Protein AF-A0A3M9X6W5-F1 (afdb_monomer_lite)

Radius of gyration: 20.31 Å; chains: 1; bounding box: 45×46×54 Å

Structure (mmCIF, N/CA/C/O backbone):
data_AF-A0A3M9X6W5-F1
#
_entry.id   AF-A0A3M9X6W5-F1
#
loop_
_atom_site.group_PDB
_atom_site.id
_atom_site.type_symbol
_atom_site.label_atom_id
_atom_site.label_alt_id
_atom_site.label_comp_id
_atom_site.label_asym_id
_atom_site.label_entity_id
_atom_site.label_seq_id
_atom_site.pdbx_PDB_ins_code
_atom_site.Cartn_x
_atom_site.Cartn_y
_atom_site.Cartn_z
_atom_site.occupancy
_atom_site.B_iso_or_equiv
_atom_site.auth_seq_id
_atom_site.auth_comp_id
_atom_site.auth_asym_id
_atom_site.auth_atom_id
_atom_site.pdbx_PDB_model_num
ATOM 1 N N . MET A 1 1 ? 17.129 9.236 -24.448 1.00 57.19 1 MET A N 1
ATOM 2 C CA . MET A 1 1 ? 17.240 9.002 -22.988 1.00 57.19 1 MET A CA 1
ATOM 3 C C . MET A 1 1 ? 15.992 9.425 -22.196 1.00 57.19 1 MET A C 1
ATOM 5 O O . MET A 1 1 ? 15.725 8.800 -21.185 1.00 57.19 1 MET A O 1
ATOM 9 N N . ALA A 1 2 ? 15.167 10.377 -22.664 1.00 63.03 2 ALA A N 1
ATOM 10 C CA . ALA A 1 2 ? 13.964 10.838 -21.942 1.00 63.03 2 ALA A CA 1
ATOM 11 C C . ALA A 1 2 ? 12.912 9.751 -21.604 1.00 63.03 2 ALA A C 1
ATOM 13 O O . ALA A 1 2 ? 12.260 9.824 -20.569 1.00 63.03 2 ALA A O 1
ATOM 14 N N . ASN A 1 3 ? 12.746 8.719 -22.443 1.00 66.25 3 ASN A N 1
ATOM 15 C CA . ASN A 1 3 ? 11.755 7.659 -22.196 1.00 66.25 3 ASN A CA 1
ATOM 16 C C . ASN A 1 3 ? 12.120 6.770 -20.991 1.00 66.25 3 ASN A C 1
ATOM 18 O O . ASN A 1 3 ? 11.239 6.261 -20.310 1.00 66.25 3 ASN A O 1
ATOM 22 N N . GLN A 1 4 ? 13.416 6.611 -20.707 1.00 66.81 4 GLN A N 1
ATOM 23 C CA . GLN A 1 4 ? 13.892 5.787 -19.597 1.00 66.81 4 GLN A CA 1
ATOM 24 C C . GLN A 1 4 ? 13.720 6.503 -18.252 1.00 66.81 4 GLN A C 1
ATOM 26 O O . GLN A 1 4 ? 13.306 5.877 -17.285 1.00 66.81 4 GLN A O 1
ATOM 31 N N . SER A 1 5 ? 13.950 7.820 -18.209 1.00 68.56 5 SER A N 1
ATOM 32 C CA . SER A 1 5 ? 13.696 8.641 -17.019 1.00 68.56 5 SER A CA 1
ATOM 33 C C . SER A 1 5 ? 12.205 8.746 -16.685 1.00 68.56 5 SER A C 1
ATOM 35 O O . SER A 1 5 ? 11.850 8.681 -15.515 1.00 68.56 5 SER A O 1
ATOM 37 N N . LEU A 1 6 ? 11.330 8.841 -17.698 1.00 70.94 6 LEU A N 1
ATOM 38 C CA . LEU A 1 6 ? 9.872 8.797 -17.506 1.00 70.94 6 LEU A CA 1
ATOM 39 C C . LEU A 1 6 ? 9.445 7.472 -16.858 1.00 70.94 6 LEU A C 1
ATOM 41 O O . LEU A 1 6 ? 8.793 7.484 -15.819 1.00 70.94 6 LEU A O 1
ATOM 45 N N . ARG A 1 7 ? 9.908 6.337 -17.395 1.00 85.81 7 ARG A N 1
ATOM 46 C CA . ARG A 1 7 ? 9.617 5.019 -16.809 1.00 85.81 7 ARG A CA 1
ATOM 47 C C . ARG A 1 7 ? 10.166 4.857 -15.397 1.00 85.81 7 ARG A C 1
ATOM 49 O O . ARG A 1 7 ? 9.505 4.257 -14.560 1.00 85.81 7 ARG A O 1
ATOM 56 N N . GLN A 1 8 ? 11.352 5.398 -15.119 1.00 88.12 8 GLN A N 1
ATOM 57 C CA . GLN A 1 8 ? 11.903 5.368 -13.767 1.00 88.12 8 GLN A CA 1
ATOM 58 C C . GLN A 1 8 ? 11.019 6.159 -12.796 1.00 88.12 8 GLN A C 1
ATOM 60 O O . GLN A 1 8 ? 10.664 5.640 -11.747 1.00 88.12 8 GLN A O 1
ATOM 65 N N . SER A 1 9 ? 10.570 7.357 -13.183 1.00 91.19 9 SER A N 1
ATOM 66 C CA . SER A 1 9 ? 9.678 8.161 -12.339 1.00 91.19 9 SER A CA 1
ATOM 67 C C . SER A 1 9 ? 8.320 7.495 -12.075 1.00 91.19 9 SER A C 1
ATOM 69 O O . SER A 1 9 ? 7.759 7.646 -10.991 1.00 91.19 9 SER A O 1
ATOM 71 N N . GLU A 1 10 ? 7.803 6.718 -13.033 1.00 90.69 10 GLU A N 1
ATOM 72 C CA . GLU A 1 10 ? 6.587 5.914 -12.854 1.00 90.69 10 GLU A CA 1
ATOM 73 C C . GLU A 1 10 ? 6.809 4.784 -11.840 1.00 90.69 10 GLU A C 1
ATOM 75 O O . GLU A 1 10 ? 5.969 4.569 -10.966 1.00 90.69 10 GLU A O 1
ATOM 80 N N . ILE A 1 11 ? 7.954 4.095 -11.917 1.00 92.50 11 ILE A N 1
ATOM 81 C CA . ILE A 1 11 ? 8.341 3.051 -10.958 1.00 92.50 11 ILE A CA 1
ATOM 82 C C . ILE A 1 11 ? 8.484 3.643 -9.555 1.00 92.50 11 ILE A C 1
ATOM 84 O O . ILE A 1 11 ? 7.919 3.098 -8.608 1.00 92.50 11 ILE A O 1
ATOM 88 N N . ASP A 1 12 ? 9.178 4.772 -9.422 1.00 94.94 12 ASP A N 1
ATOM 89 C CA . ASP A 1 12 ? 9.392 5.436 -8.134 1.00 94.94 12 ASP A CA 1
ATOM 90 C C . ASP A 1 12 ? 8.052 5.885 -7.523 1.00 94.94 12 ASP A C 1
ATOM 92 O O . ASP A 1 12 ? 7.795 5.688 -6.333 1.00 94.94 12 ASP A O 1
ATOM 96 N N . SER A 1 13 ? 7.146 6.410 -8.356 1.00 94.00 13 SER A N 1
ATOM 97 C CA . SER A 1 13 ? 5.792 6.791 -7.934 1.00 94.00 13 SER A CA 1
ATOM 98 C C . SER A 1 13 ? 4.987 5.585 -7.448 1.00 94.00 13 SER A C 1
ATOM 100 O O . SER A 1 13 ? 4.329 5.655 -6.410 1.00 94.00 13 SER A O 1
ATOM 102 N N . LEU A 1 14 ? 5.052 4.456 -8.158 1.00 94.00 14 LEU A N 1
ATOM 103 C CA . LEU A 1 14 ? 4.366 3.225 -7.759 1.00 94.00 14 LEU A CA 1
ATOM 104 C C . LEU A 1 14 ? 4.939 2.630 -6.467 1.00 94.00 14 LEU A C 1
ATOM 106 O O . LEU A 1 14 ? 4.173 2.166 -5.622 1.00 94.00 14 LEU A O 1
ATOM 110 N N . GLN A 1 15 ? 6.259 2.677 -6.275 1.00 94.94 15 GLN A N 1
ATOM 111 C CA . GLN A 1 15 ? 6.901 2.258 -5.023 1.00 94.94 15 GLN A CA 1
ATOM 112 C C . GLN A 1 15 ? 6.450 3.121 -3.844 1.00 94.94 15 GLN A C 1
ATOM 114 O O . GLN A 1 15 ? 6.138 2.595 -2.770 1.00 94.94 15 GLN A O 1
ATOM 119 N N . TYR A 1 16 ? 6.362 4.437 -4.051 1.00 96.12 16 TYR A N 1
ATOM 120 C CA . TYR A 1 16 ? 5.836 5.355 -3.049 1.00 96.12 16 TYR A CA 1
ATOM 121 C C . TYR A 1 16 ? 4.376 5.031 -2.697 1.00 96.12 16 TYR A C 1
ATOM 123 O O . TYR A 1 16 ? 4.051 4.877 -1.519 1.00 96.12 16 TYR A O 1
ATOM 131 N N . ILE A 1 17 ? 3.513 4.837 -3.701 1.00 94.44 17 ILE A N 1
ATOM 132 C CA . ILE A 1 17 ? 2.097 4.477 -3.504 1.00 94.44 17 ILE A CA 1
ATOM 133 C C . ILE A 1 17 ? 1.957 3.157 -2.741 1.00 94.44 17 ILE A C 1
ATOM 135 O O . ILE A 1 17 ? 1.155 3.078 -1.808 1.00 94.44 17 ILE A O 1
ATOM 139 N N . ALA A 1 18 ? 2.733 2.133 -3.101 1.00 94.00 18 ALA A N 1
ATOM 140 C CA . ALA A 1 18 ? 2.710 0.848 -2.409 1.00 94.00 18 ALA A CA 1
ATOM 141 C C . ALA A 1 18 ? 3.117 1.011 -0.935 1.00 94.00 18 ALA A C 1
ATOM 143 O O . ALA A 1 18 ? 2.425 0.529 -0.039 1.00 94.00 18 ALA A O 1
ATOM 144 N N . THR A 1 19 ? 4.187 1.762 -0.670 1.00 96.62 19 THR A N 1
ATOM 145 C CA . THR A 1 19 ? 4.659 2.018 0.697 1.00 96.62 19 THR A CA 1
ATOM 146 C C . THR A 1 19 ? 3.601 2.747 1.529 1.00 96.62 19 THR A C 1
ATOM 148 O O . THR A 1 19 ? 3.247 2.285 2.610 1.00 96.62 19 THR A O 1
ATOM 151 N N . MET A 1 20 ? 3.030 3.839 1.012 1.00 97.81 20 MET A N 1
ATOM 152 C CA . MET A 1 20 ? 1.999 4.609 1.722 1.00 97.81 20 MET A CA 1
ATOM 153 C C . MET A 1 20 ? 0.719 3.806 1.948 1.00 97.81 20 MET A C 1
ATOM 155 O O . MET A 1 20 ? 0.118 3.890 3.016 1.00 97.81 20 MET A O 1
ATOM 159 N N . SER A 1 21 ? 0.316 2.993 0.972 1.00 96.75 21 SER A N 1
ATOM 160 C CA . SER A 1 21 ? -0.863 2.135 1.112 1.00 96.75 21 SER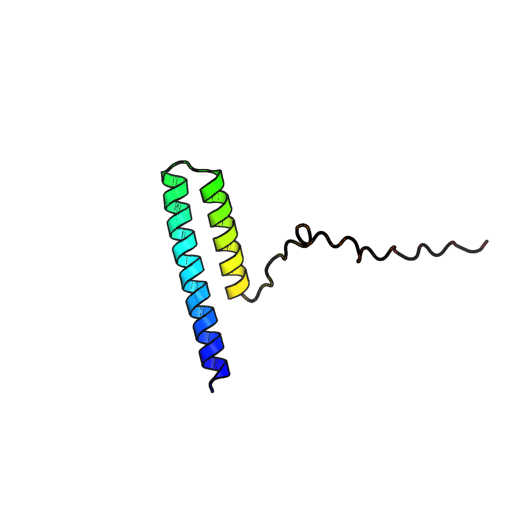 A CA 1
ATOM 161 C C . SER A 1 21 ? -0.665 1.111 2.231 1.00 96.75 21 SER A C 1
ATOM 163 O O . SER A 1 21 ? -1.565 0.926 3.044 1.00 96.75 21 SER A O 1
ATOM 165 N N . ASN A 1 22 ? 0.526 0.511 2.336 1.00 97.06 22 ASN A N 1
ATOM 166 C CA . ASN A 1 22 ? 0.854 -0.430 3.408 1.00 97.06 22 ASN A CA 1
ATOM 167 C C . ASN A 1 22 ? 0.858 0.222 4.805 1.00 97.06 22 ASN A C 1
ATOM 169 O O . ASN A 1 22 ? 0.361 -0.374 5.759 1.00 97.06 22 ASN A O 1
ATOM 173 N N . GLU A 1 23 ? 1.374 1.446 4.940 1.00 98.12 23 GLU A N 1
ATOM 174 C CA . GLU A 1 23 ? 1.286 2.200 6.203 1.00 98.12 23 GLU A CA 1
ATOM 175 C C . GLU A 1 23 ? -0.178 2.450 6.604 1.00 98.12 23 GLU A C 1
ATOM 177 O O . GLU A 1 23 ? -0.576 2.208 7.745 1.00 98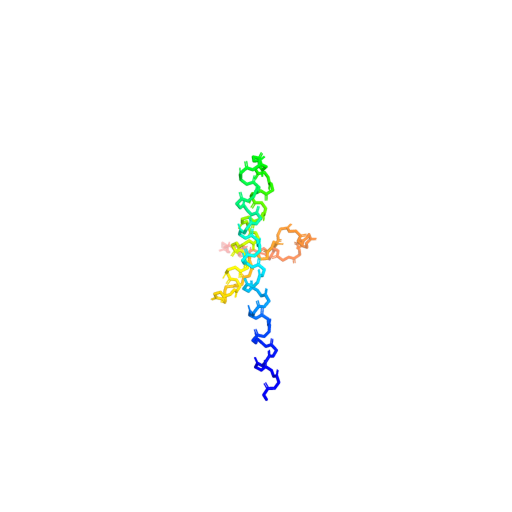.12 23 GLU A O 1
ATOM 182 N N . LEU A 1 24 ? -1.023 2.852 5.649 1.00 98.12 24 LEU A N 1
ATOM 183 C CA . LEU A 1 24 ? -2.446 3.076 5.905 1.00 98.12 24 LEU A CA 1
ATOM 184 C C . LEU A 1 24 ? -3.192 1.780 6.267 1.00 98.12 24 LEU A C 1
ATOM 186 O O . LEU A 1 24 ? -4.095 1.831 7.105 1.00 98.12 24 LEU A O 1
ATOM 190 N N . VAL A 1 25 ? -2.826 0.629 5.682 1.00 98.12 25 VAL A N 1
ATOM 191 C CA . VAL A 1 25 ? -3.371 -0.686 6.080 1.00 98.12 25 VAL A CA 1
ATOM 192 C C . VAL A 1 25 ? -3.106 -0.929 7.560 1.00 98.12 25 VAL A C 1
ATOM 194 O O . VAL A 1 25 ? -4.053 -1.179 8.304 1.00 98.12 25 VAL A O 1
ATOM 197 N N . GLN A 1 26 ? -1.855 -0.778 8.002 1.00 97.94 26 GLN A N 1
ATOM 198 C CA . GLN A 1 26 ? -1.473 -0.997 9.400 1.00 97.94 26 GLN A CA 1
ATOM 199 C C . GLN A 1 26 ? -2.243 -0.066 10.351 1.00 97.94 26 GLN A C 1
ATOM 201 O O . GLN A 1 26 ? -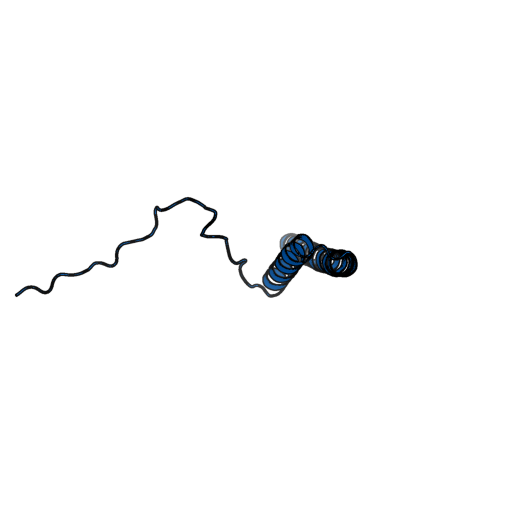2.756 -0.504 11.383 1.00 97.94 26 GLN A O 1
ATOM 206 N N . MET A 1 27 ? -2.400 1.211 9.985 1.00 98.31 27 MET A N 1
ATOM 207 C CA . MET A 1 27 ? -3.188 2.171 10.768 1.00 98.31 27 MET A CA 1
ATOM 208 C C . MET A 1 27 ? -4.676 1.797 10.835 1.00 98.31 27 MET A C 1
ATOM 210 O O . MET A 1 27 ? -5.298 1.894 11.900 1.00 98.31 27 MET A O 1
ATOM 214 N N . ALA A 1 28 ? -5.261 1.373 9.712 1.00 98.06 28 ALA A N 1
ATOM 215 C CA . ALA A 1 28 ? -6.661 0.967 9.633 1.00 98.06 28 ALA A CA 1
ATOM 216 C C . ALA A 1 28 ? -6.932 -0.330 10.412 1.00 98.06 28 ALA A C 1
ATOM 218 O O . ALA A 1 28 ? -7.966 -0.435 11.077 1.00 98.06 28 ALA A O 1
ATOM 219 N N . GLU A 1 29 ? -6.003 -1.288 10.379 1.00 97.38 29 GLU A N 1
ATOM 220 C CA . GLU A 1 29 ? -6.053 -2.516 11.180 1.00 97.38 29 GLU A CA 1
ATOM 221 C C . GLU A 1 29 ? -5.987 -2.205 12.676 1.00 97.38 29 GLU A C 1
ATOM 223 O O . GLU A 1 29 ? -6.857 -2.640 13.436 1.00 97.38 29 GLU A O 1
ATOM 228 N N . ALA A 1 30 ? -5.023 -1.377 13.090 1.00 98.19 30 ALA A N 1
ATOM 229 C CA . ALA A 1 30 ? -4.884 -0.940 14.478 1.00 98.19 30 ALA A CA 1
ATOM 230 C C . ALA A 1 30 ? -6.139 -0.204 14.983 1.00 98.19 30 ALA A C 1
ATOM 232 O O . ALA A 1 30 ? -6.563 -0.393 16.125 1.00 98.19 30 ALA A O 1
ATOM 233 N N . SER A 1 31 ? -6.776 0.582 14.109 1.00 97.81 31 SER A N 1
ATOM 234 C CA . SER A 1 31 ? -8.000 1.340 14.408 1.00 97.81 31 SER A CA 1
ATOM 235 C C . SER A 1 31 ? -9.290 0.524 14.257 1.00 97.81 31 SER A C 1
ATOM 237 O O . SER A 1 31 ? -10.375 1.052 14.492 1.00 97.81 31 SER A O 1
ATOM 239 N N . ARG A 1 32 ? -9.196 -0.763 13.885 1.00 97.25 32 ARG A N 1
ATOM 240 C CA . ARG A 1 32 ? -10.334 -1.676 13.670 1.00 97.25 32 ARG A CA 1
ATOM 241 C C . ARG A 1 32 ? -11.339 -1.169 12.630 1.00 97.25 32 ARG A C 1
ATOM 243 O O . ARG A 1 32 ? -12.551 -1.289 12.816 1.00 97.25 32 ARG A O 1
ATOM 250 N N . PHE A 1 33 ? -10.841 -0.654 11.508 1.00 98.19 33 PHE A N 1
ATOM 251 C CA . PHE A 1 33 ? -11.648 -0.298 10.338 1.00 98.19 33 PHE A CA 1
ATOM 252 C C . PHE A 1 33 ? -11.513 -1.364 9.238 1.00 98.19 33 PHE A C 1
ATOM 254 O O . PHE A 1 33 ? -10.758 -1.168 8.283 1.00 98.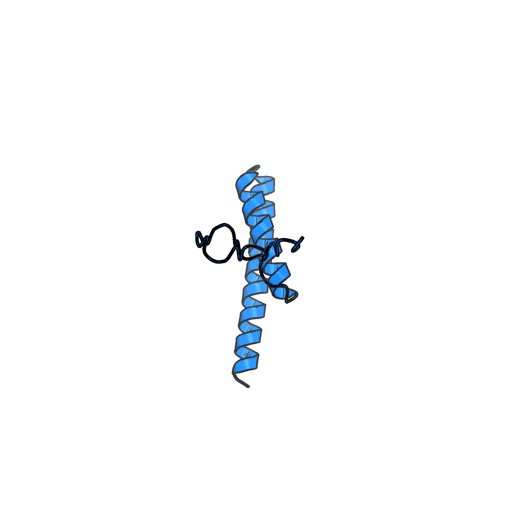19 33 PHE A O 1
ATOM 261 N N . PRO A 1 34 ? -12.244 -2.495 9.327 1.00 94.81 34 PRO A N 1
ATOM 262 C CA . PRO A 1 34 ? -12.011 -3.661 8.471 1.00 94.81 34 PRO A CA 1
ATOM 263 C C . PRO A 1 34 ? -12.229 -3.372 6.984 1.00 94.81 34 PRO A C 1
ATOM 265 O O . PRO A 1 34 ? -11.448 -3.820 6.153 1.00 94.81 34 PRO A O 1
ATOM 268 N N . MET A 1 35 ? -13.249 -2.581 6.634 1.00 97.81 35 MET A N 1
ATOM 269 C CA . MET A 1 35 ? -13.512 -2.238 5.233 1.00 97.81 35 MET A CA 1
ATOM 270 C C . MET A 1 35 ? -12.416 -1.336 4.645 1.00 97.81 35 MET A C 1
ATOM 272 O O . MET A 1 35 ? -12.041 -1.494 3.489 1.00 97.81 35 MET A O 1
ATOM 276 N N . ILE A 1 36 ? -11.875 -0.410 5.444 1.00 97.44 36 ILE A N 1
ATOM 277 C CA . ILE A 1 36 ? -10.807 0.498 5.005 1.00 97.44 36 ILE A CA 1
ATOM 278 C C . ILE A 1 36 ? -9.491 -0.273 4.852 1.00 97.44 36 ILE A C 1
ATOM 280 O O . ILE A 1 36 ? -8.851 -0.162 3.811 1.00 97.44 36 ILE A O 1
ATOM 284 N N . SER A 1 37 ? -9.128 -1.098 5.842 1.00 97.56 37 SER A N 1
ATOM 285 C CA . SER A 1 37 ? -7.960 -1.990 5.768 1.00 97.56 37 SER A CA 1
ATOM 286 C C . SER A 1 37 ? -8.030 -2.894 4.531 1.00 97.56 37 SER A C 1
ATOM 288 O O . SER A 1 37 ? -7.063 -2.967 3.776 1.00 97.56 37 SER A O 1
ATOM 290 N N . TYR A 1 38 ? -9.199 -3.482 4.247 1.00 96.56 38 TYR A N 1
ATOM 291 C CA . TYR A 1 38 ? -9.407 -4.293 3.048 1.00 96.56 38 TYR A CA 1
ATOM 292 C C . TYR A 1 38 ? -9.133 -3.516 1.751 1.00 96.56 38 TYR A C 1
ATOM 294 O O . TYR A 1 38 ? -8.341 -3.965 0.924 1.00 96.56 38 TYR A O 1
ATOM 302 N N . LEU A 1 39 ? -9.751 -2.344 1.568 1.00 97.12 39 LEU A N 1
ATOM 303 C CA . LEU A 1 39 ? -9.591 -1.553 0.341 1.00 97.12 39 LEU A CA 1
ATOM 304 C C . LEU A 1 39 ? -8.143 -1.088 0.135 1.00 97.12 39 LEU A C 1
ATOM 306 O O . LEU A 1 39 ? -7.635 -1.128 -0.985 1.00 97.12 39 LEU A O 1
ATOM 310 N N . LEU A 1 40 ? -7.464 -0.691 1.211 1.00 96.62 40 LEU A N 1
ATOM 311 C CA . LEU A 1 40 ? -6.056 -0.299 1.163 1.00 96.62 40 LEU A CA 1
ATOM 312 C C . LEU A 1 40 ? -5.136 -1.493 0.878 1.00 96.62 40 LEU A C 1
ATOM 314 O O . LEU A 1 40 ? -4.182 -1.357 0.115 1.00 96.62 40 LEU A O 1
ATOM 318 N N . GLY A 1 41 ? -5.445 -2.668 1.433 1.00 96.38 41 GLY A N 1
ATOM 319 C CA . GLY A 1 41 ? -4.712 -3.905 1.166 1.00 96.38 41 GLY A CA 1
ATOM 320 C C . GLY A 1 41 ? -4.832 -4.334 -0.295 1.00 96.38 41 GLY A C 1
ATOM 321 O O . GLY A 1 41 ? -3.837 -4.710 -0.914 1.00 96.38 41 GLY A O 1
ATOM 322 N N . MET A 1 42 ? -6.025 -4.191 -0.879 1.00 95.62 42 MET A N 1
ATOM 323 C CA . MET A 1 42 ? -6.238 -4.414 -2.311 1.00 95.62 42 MET A CA 1
ATOM 324 C C . MET A 1 42 ? -5.449 -3.413 -3.167 1.00 95.62 42 MET A C 1
ATOM 326 O O . MET A 1 42 ? -4.783 -3.824 -4.114 1.00 95.62 42 MET A O 1
ATOM 330 N N . ALA A 1 43 ? -5.443 -2.124 -2.807 1.00 93.62 43 ALA A N 1
ATOM 331 C CA . ALA A 1 43 ? -4.661 -1.106 -3.516 1.00 93.62 43 ALA A CA 1
ATOM 332 C C . ALA A 1 43 ? -3.144 -1.370 -3.444 1.00 93.62 43 ALA A C 1
ATOM 334 O O . ALA A 1 43 ? -2.439 -1.228 -4.446 1.00 93.62 43 ALA A O 1
ATOM 335 N N . TYR A 1 44 ? -2.642 -1.802 -2.282 1.00 95.00 44 TYR A N 1
ATOM 336 C CA . TYR A 1 44 ? -1.252 -2.227 -2.116 1.00 95.00 44 TYR A CA 1
ATOM 337 C C . TYR A 1 44 ? -0.909 -3.412 -3.028 1.00 95.00 44 TYR A C 1
ATOM 339 O O . TYR A 1 44 ? 0.095 -3.364 -3.742 1.00 95.00 44 TYR A O 1
ATOM 347 N N . ALA A 1 45 ? -1.753 -4.449 -3.035 1.00 92.56 45 ALA A N 1
ATOM 348 C CA . ALA A 1 45 ? -1.557 -5.629 -3.872 1.00 92.56 45 ALA A CA 1
ATOM 349 C C . ALA A 1 45 ? -1.521 -5.267 -5.366 1.00 92.56 45 ALA A C 1
ATOM 351 O O . ALA A 1 45 ? -0.606 -5.687 -6.073 1.00 92.56 45 ALA A O 1
ATOM 352 N N . GLU A 1 46 ? -2.441 -4.419 -5.834 1.00 91.62 46 GLU A N 1
ATOM 353 C CA . GLU A 1 46 ? -2.462 -3.962 -7.228 1.00 91.62 46 GLU A CA 1
ATOM 354 C C . GLU A 1 46 ? -1.220 -3.143 -7.603 1.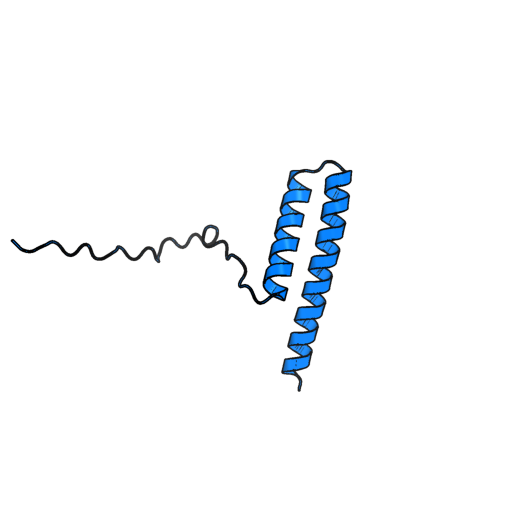00 91.62 46 GLU A C 1
ATOM 356 O O . GLU A 1 46 ? -0.634 -3.368 -8.664 1.00 91.62 46 GLU A O 1
ATOM 361 N N . ALA A 1 47 ? -0.777 -2.222 -6.741 1.00 91.25 47 ALA A N 1
ATOM 362 C CA . ALA A 1 47 ? 0.444 -1.453 -6.983 1.00 91.25 47 ALA A CA 1
ATOM 363 C C . ALA A 1 47 ? 1.676 -2.371 -7.074 1.00 91.25 47 ALA A C 1
ATOM 365 O O . ALA A 1 47 ? 2.530 -2.191 -7.948 1.00 91.25 47 ALA A O 1
ATOM 366 N N . PHE A 1 48 ? 1.747 -3.389 -6.211 1.00 89.44 48 PHE A N 1
ATOM 367 C CA . PHE A 1 48 ? 2.826 -4.374 -6.223 1.00 89.44 48 PHE A CA 1
ATOM 368 C C . PHE A 1 48 ? 2.805 -5.236 -7.492 1.00 89.44 48 PHE A C 1
ATOM 370 O O . PHE A 1 48 ? 3.852 -5.498 -8.092 1.00 89.44 48 PHE A O 1
ATOM 377 N N . ASP A 1 49 ? 1.621 -5.651 -7.932 1.00 89.94 49 ASP A N 1
ATOM 378 C CA . ASP A 1 49 ? 1.443 -6.406 -9.169 1.00 89.94 49 ASP A CA 1
ATOM 379 C C . ASP A 1 49 ? 1.912 -5.597 -10.385 1.00 89.94 49 ASP A C 1
ATOM 381 O O . ASP A 1 49 ? 2.681 -6.114 -11.202 1.00 89.94 49 ASP A O 1
ATOM 385 N N . VAL A 1 50 ? 1.568 -4.306 -10.468 1.00 89.88 50 VAL A N 1
ATOM 386 C CA . VAL A 1 50 ? 2.064 -3.416 -11.535 1.00 89.88 50 VAL A CA 1
ATOM 387 C C . VAL A 1 50 ? 3.586 -3.282 -11.493 1.00 89.88 50 VAL A C 1
ATOM 389 O O . VAL A 1 50 ? 4.232 -3.369 -12.539 1.00 89.88 50 VAL A O 1
ATOM 392 N N . LEU A 1 51 ? 4.179 -3.132 -10.304 1.00 89.56 51 LEU A N 1
ATOM 393 C CA . LEU A 1 51 ? 5.637 -3.083 -10.135 1.00 89.56 51 LEU A CA 1
ATOM 394 C C . LEU A 1 51 ? 6.332 -4.375 -10.592 1.00 89.56 51 LEU A C 1
ATOM 396 O O . LEU A 1 51 ? 7.434 -4.317 -11.136 1.00 89.56 51 LEU A O 1
ATOM 400 N N . ARG A 1 52 ? 5.688 -5.539 -10.426 1.00 88.31 52 ARG A N 1
ATOM 401 C CA . ARG A 1 52 ? 6.164 -6.834 -10.954 1.00 88.31 52 ARG A CA 1
ATOM 402 C C . ARG A 1 52 ? 5.912 -7.011 -12.458 1.00 88.31 52 ARG A C 1
ATOM 404 O O . ARG A 1 52 ? 6.286 -8.040 -13.019 1.00 88.31 52 ARG A O 1
ATOM 411 N N . GLY A 1 53 ? 5.288 -6.037 -13.117 1.00 85.12 53 GLY A N 1
ATOM 412 C CA . GLY A 1 53 ? 4.923 -6.102 -14.531 1.00 85.12 53 GLY A CA 1
ATOM 413 C C . GLY A 1 53 ? 3.647 -6.900 -14.811 1.00 85.12 53 GLY A C 1
ATOM 414 O O . GLY A 1 53 ? 3.351 -7.181 -15.975 1.00 85.12 53 GLY A O 1
ATOM 415 N N . ALA A 1 54 ? 2.878 -7.265 -13.782 1.00 83.50 54 ALA A N 1
ATOM 416 C CA . ALA A 1 54 ? 1.557 -7.843 -13.965 1.00 83.50 54 ALA A CA 1
ATOM 417 C C . ALA A 1 54 ? 0.563 -6.757 -14.399 1.00 83.50 54 ALA A C 1
ATOM 419 O O . ALA A 1 54 ? 0.649 -5.584 -14.030 1.00 83.50 54 ALA A O 1
ATOM 420 N N . ARG A 1 55 ? -0.398 -7.144 -15.239 1.00 74.75 55 ARG A N 1
ATOM 421 C CA . ARG A 1 55 ? -1.459 -6.233 -15.664 1.00 74.75 55 ARG A CA 1
ATOM 422 C C . ARG A 1 55 ? -2.478 -6.149 -14.525 1.00 74.75 55 ARG A C 1
ATOM 424 O O . ARG A 1 55 ? -2.915 -7.218 -14.098 1.00 74.75 55 ARG A O 1
ATOM 431 N N . PRO A 1 56 ? -2.910 -4.944 -14.096 1.00 66.88 56 PRO A N 1
ATOM 432 C CA . PRO A 1 56 ? -3.985 -4.819 -13.123 1.00 66.88 56 PRO A CA 1
ATOM 433 C C . PRO A 1 56 ? -5.151 -5.693 -13.556 1.00 66.88 56 PRO A C 1
ATOM 435 O O . PRO A 1 56 ? -5.478 -5.722 -14.757 1.00 66.88 56 PRO A O 1
ATOM 438 N N . ALA A 1 57 ? -5.767 -6.390 -12.603 1.00 67.12 57 ALA A N 1
ATOM 439 C CA . ALA A 1 57 ? -7.044 -7.040 -12.818 1.00 67.12 57 ALA A CA 1
ATOM 440 C C . ALA A 1 57 ? -8.039 -5.930 -13.155 1.00 67.12 57 ALA A C 1
ATOM 442 O O . ALA A 1 57 ? -8.685 -5.361 -12.284 1.00 67.12 57 ALA A O 1
ATOM 443 N N . ARG A 1 58 ? -8.110 -5.540 -14.436 1.00 57.38 58 ARG A N 1
ATOM 444 C CA . ARG A 1 58 ? -9.115 -4.596 -14.906 1.00 57.38 58 ARG A CA 1
ATOM 445 C C . ARG A 1 58 ? -10.416 -5.161 -14.388 1.00 57.38 58 ARG A C 1
ATOM 447 O O . ARG A 1 58 ? -10.745 -6.294 -14.739 1.00 57.38 58 ARG A O 1
ATOM 454 N N . HIS A 1 59 ? -11.124 -4.384 -13.580 1.00 54.53 59 HIS A N 1
ATOM 455 C CA . HIS A 1 59 ? -12.515 -4.629 -13.265 1.00 54.53 59 HIS A CA 1
ATOM 456 C C . HIS A 1 59 ? -13.301 -4.635 -14.587 1.00 54.53 59 HIS A C 1
ATOM 458 O O . HIS A 1 59 ? -13.981 -3.676 -14.943 1.00 54.53 59 HIS A O 1
ATOM 464 N N . ALA A 1 60 ? -13.217 -5.731 -15.341 1.00 50.03 60 ALA A N 1
ATOM 465 C CA . ALA A 1 60 ? -14.011 -6.003 -16.529 1.00 50.03 60 ALA A CA 1
ATOM 466 C C . ALA A 1 60 ? -15.508 -6.048 -16.178 1.00 50.03 60 ALA A C 1
ATOM 468 O O . ALA A 1 60 ? -16.349 -6.057 -17.063 1.00 50.03 60 ALA A O 1
ATOM 469 N N . GLN A 1 61 ? -15.827 -6.045 -14.881 1.00 49.62 61 GLN A N 1
ATOM 470 C CA . GLN A 1 61 ? -17.167 -6.014 -14.316 1.00 49.62 61 GLN A CA 1
ATOM 471 C C . GLN A 1 61 ? -17.703 -4.591 -14.055 1.00 49.62 61 GLN A C 1
ATOM 473 O O . GLN A 1 61 ? -18.915 -4.431 -14.007 1.00 49.62 61 GLN A O 1
ATOM 478 N N . LEU A 1 62 ? -16.853 -3.557 -13.919 1.00 51.53 62 LEU A N 1
ATOM 479 C CA . LEU A 1 62 ? -17.297 -2.161 -13.700 1.00 51.53 62 LEU A CA 1
ATOM 480 C C . LEU A 1 62 ? -17.399 -1.352 -15.000 1.00 51.53 62 LEU A C 1
ATOM 482 O O . LEU A 1 62 ? -18.124 -0.360 -15.060 1.00 51.53 62 LEU A O 1
ATOM 486 N N . SER A 1 63 ? -16.728 -1.789 -16.070 1.00 49.00 63 SER A N 1
ATOM 487 C CA . SER A 1 63 ? -17.077 -1.342 -17.417 1.00 49.00 63 SER A CA 1
ATOM 488 C C . SER A 1 63 ? -18.348 -2.083 -17.820 1.00 49.00 63 SER A C 1
ATOM 490 O O . SER A 1 63 ? -18.287 -3.208 -18.309 1.00 49.00 63 SER A O 1
ATOM 492 N N . GLY A 1 64 ? -19.505 -1.471 -17.564 1.00 51.03 64 GLY A N 1
ATOM 493 C CA . GLY A 1 64 ? -20.815 -1.918 -18.038 1.00 51.03 64 GLY A CA 1
ATOM 494 C C . GLY A 1 64 ? -20.923 -1.872 -19.563 1.00 51.03 64 GLY A C 1
ATOM 495 O O . GLY A 1 64 ? -21.771 -1.173 -20.105 1.00 51.03 64 GLY A O 1
ATOM 496 N N . ASN A 1 65 ? -20.059 -2.600 -20.266 1.00 46.16 65 ASN A N 1
ATOM 497 C CA . ASN A 1 65 ? -20.131 -2.797 -21.699 1.00 46.16 65 ASN A CA 1
ATOM 498 C C . ASN A 1 65 ? -20.394 -4.288 -21.968 1.00 46.16 65 ASN A C 1
ATOM 500 O O . ASN A 1 65 ? -19.450 -5.054 -22.170 1.00 46.16 65 ASN A O 1
ATOM 504 N N . PRO A 1 66 ? -21.667 -4.730 -21.991 1.00 51.19 66 PRO A N 1
ATOM 505 C CA . PRO A 1 66 ? -22.040 -6.126 -22.249 1.00 51.19 66 PRO A CA 1
ATOM 506 C C . PRO A 1 66 ? -21.736 -6.608 -23.684 1.00 51.19 66 PRO A C 1
ATOM 508 O O . PRO A 1 66 ? -22.166 -7.682 -24.090 1.00 51.19 66 PRO A O 1
ATOM 511 N N . MET A 1 67 ? -20.983 -5.850 -24.481 1.00 54.22 67 MET A N 1
ATOM 512 C CA . MET A 1 67 ? -20.908 -6.031 -25.932 1.00 54.22 67 MET A CA 1
ATOM 513 C C . MET A 1 67 ? -19.825 -6.992 -26.432 1.00 54.22 67 MET A C 1
ATOM 515 O O . MET A 1 67 ? -19.627 -7.058 -27.641 1.00 54.22 67 MET A O 1
ATOM 519 N N . HIS A 1 68 ? -19.130 -7.756 -25.581 1.00 53.22 68 HIS A N 1
ATOM 520 C CA . HIS A 1 68 ? -18.177 -8.782 -26.049 1.00 53.22 68 HIS A CA 1
ATOM 521 C C . HIS A 1 68 ? -18.272 -10.122 -25.300 1.00 53.22 68 HIS A C 1
ATOM 523 O O . HIS A 1 68 ? -17.274 -10.797 -25.065 1.00 53.22 68 HIS A O 1
ATOM 529 N N . ALA A 1 69 ? -19.491 -10.576 -25.009 1.00 51.88 69 ALA A N 1
ATOM 530 C CA . ALA A 1 69 ? -19.752 -12.012 -24.999 1.00 51.88 69 ALA A CA 1
ATOM 531 C C . ALA A 1 69 ? -20.023 -12.438 -26.450 1.00 51.88 69 ALA A C 1
ATOM 533 O O . ALA A 1 69 ? -21.164 -12.412 -26.903 1.00 51.88 69 ALA A O 1
ATOM 534 N N . LYS A 1 70 ? -18.978 -12.782 -27.219 1.00 50.56 70 LYS A N 1
ATOM 535 C CA . LYS A 1 70 ? -19.206 -13.515 -28.473 1.00 50.56 70 LYS A CA 1
ATOM 536 C C . LYS A 1 70 ? -19.858 -14.854 -28.102 1.00 50.56 70 LYS A C 1
ATOM 538 O O . LYS A 1 70 ? -19.249 -15.602 -27.331 1.00 50.56 70 LYS A O 1
ATOM 543 N N . PRO A 1 71 ? -21.061 -15.175 -28.605 1.00 50.44 71 PRO A N 1
ATOM 544 C CA . PRO A 1 71 ? -21.614 -16.509 -28.454 1.00 50.44 71 PRO A CA 1
ATOM 545 C C . PRO A 1 71 ? -20.657 -17.493 -29.126 1.00 50.44 71 PRO A C 1
ATOM 547 O O . PRO A 1 71 ? -20.180 -17.242 -30.231 1.00 50.44 71 PRO A O 1
ATOM 550 N N . LYS A 1 72 ? -20.345 -18.597 -28.444 1.00 58.66 72 LYS A N 1
ATOM 551 C CA . LYS A 1 72 ? -19.695 -19.745 -29.077 1.00 58.66 72 LYS A CA 1
ATOM 552 C C . LYS A 1 72 ? -20.618 -20.203 -30.200 1.00 58.66 72 LYS A C 1
ATOM 554 O O . LYS A 1 72 ? -2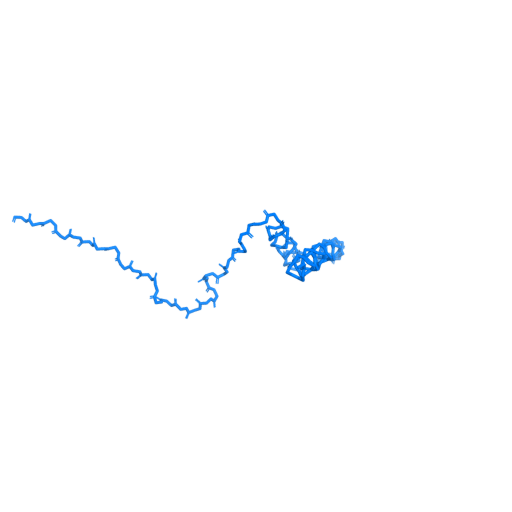1.770 -20.526 -29.913 1.00 58.66 72 LYS A O 1
ATOM 559 N N . ASP A 1 73 ? -20.120 -20.222 -31.431 1.00 53.19 73 ASP A N 1
ATOM 560 C CA . ASP A 1 73 ? -20.804 -20.834 -32.564 1.00 53.19 73 ASP A CA 1
ATOM 561 C C . ASP A 1 73 ? -21.128 -22.291 -32.208 1.00 53.19 73 ASP A C 1
ATOM 563 O O . ASP A 1 73 ? -20.294 -23.195 -32.288 1.00 53.19 73 ASP A O 1
ATOM 567 N N . ALA A 1 74 ? -22.355 -22.514 -31.746 1.00 58.91 74 ALA A N 1
ATOM 568 C CA . ALA A 1 74 ? -22.943 -23.827 -31.609 1.00 58.91 74 ALA A CA 1
ATOM 569 C C . ALA A 1 74 ? -23.311 -24.283 -33.021 1.00 58.91 74 ALA A C 1
ATOM 571 O O . ALA A 1 74 ? -24.441 -24.111 -33.466 1.00 58.91 74 ALA A O 1
ATOM 572 N N . GLN A 1 75 ? -22.325 -24.814 -33.743 1.00 62.47 75 GLN A N 1
ATOM 573 C CA . GLN A 1 75 ? -22.530 -25.493 -35.016 1.00 62.47 75 GLN A CA 1
ATOM 574 C C . GLN A 1 75 ? -23.525 -26.650 -34.795 1.00 62.47 75 GLN A C 1
ATOM 576 O O . GLN A 1 75 ? -23.183 -27.609 -34.091 1.00 62.47 75 GLN A O 1
ATOM 581 N N . PRO A 1 76 ? -24.744 -26.622 -35.364 1.00 60.00 76 PRO A N 1
ATOM 582 C CA . PRO A 1 76 ? -25.631 -27.769 -35.292 1.00 60.00 76 PRO A CA 1
ATOM 583 C C . PRO A 1 76 ? -25.074 -28.852 -36.215 1.00 60.00 76 PRO A C 1
ATOM 585 O O . PRO A 1 76 ? -24.798 -28.611 -37.394 1.00 60.00 76 PRO A O 1
ATOM 588 N N . ARG A 1 77 ? -24.887 -30.052 -35.661 1.00 60.62 77 ARG A N 1
ATOM 589 C CA . ARG A 1 77 ? -24.578 -31.274 -36.409 1.00 60.62 77 ARG A CA 1
ATOM 590 C C . ARG A 1 77 ? -25.657 -31.470 -37.477 1.00 60.62 77 ARG A C 1
ATOM 592 O O . ARG A 1 77 ? -26.834 -31.557 -37.139 1.00 60.62 77 ARG A O 1
ATOM 599 N N . ARG A 1 78 ? -25.259 -31.510 -38.750 1.00 58.25 78 ARG A N 1
ATOM 600 C CA . ARG A 1 78 ? -26.144 -31.937 -39.839 1.00 58.25 78 ARG A CA 1
ATOM 601 C C . ARG A 1 78 ? -26.400 -33.438 -39.678 1.00 58.25 78 ARG A C 1
ATOM 603 O O . ARG A 1 78 ? -25.440 -34.191 -39.518 1.00 58.25 78 ARG A O 1
ATOM 610 N N . ALA A 1 79 ? -27.679 -33.803 -39.638 1.00 62.78 79 ALA A N 1
ATOM 611 C CA . ALA A 1 79 ? -28.161 -35.165 -39.843 1.00 62.78 79 ALA A CA 1
ATOM 612 C C . ALA A 1 79 ? -28.056 -35.540 -41.327 1.00 62.78 79 ALA A C 1
ATOM 614 O O . ALA A 1 79 ? -28.106 -34.603 -42.162 1.00 62.78 79 ALA A O 1
#

Foldseek 3Di:
DVVVVVVVVVLVVLVVLLVVLVVQLVVCVVVVVVVSNVVSVLSNVQSVCVNVVHDRPPCPVVPPPPPPPPPDPPPDDDD

Sequence (79 aa):
MANQSLRQSEIDSLQYIATMSNELVQMAEASRFPMISYLLGMAYAEAFDVLRGARPARHAQLSGNPMHAKPKDAQPRRA

pLDDT: mean 80.04, std 18.57, range [46.16, 98.31]

Secondary structure (DSSP, 8-state):
-HHHHHHHHHHHHHHHHHHHHHHHHHHHHHTT-HHHHHHHHHHHHHHHHHHTTPPP---TTTS---TT-PPP---PPP-

Organism: NCBI:txid2066070